Protein AF-A0A8T1F007-F1 (afdb_monomer_lite)

Radius of gyration: 17.82 Å; chains: 1; bounding box: 42×23×54 Å

Sequence (81 aa):
MFEYKGAQTSRTTKGQDAKSKITFGYNLVTFMKDVRLEEEYLCTGDMIEYMKMEQGAWLEMYLADKSSPERGLSALMRLVG

Secondary structure (DSSP, 8-state):
--------------SSSSTT--TTHHHHHHHHHHHHHTT----HHHHHHHHHHHHHHHHHHHHHTSSSHHHHHHHHHHHH-

Structure (mmCIF, N/CA/C/O backbone):
data_AF-A0A8T1F007-F1
#
_entry.id   AF-A0A8T1F007-F1
#
loop_
_atom_site.group_PDB
_atom_site.id
_atom_site.type_symbol
_atom_site.label_atom_id
_atom_site.label_alt_id
_atom_site.label_comp_id
_atom_site.label_asym_id
_atom_site.label_entity_id
_atom_site.label_seq_id
_atom_site.pdbx_PDB_ins_code
_atom_site.Cartn_x
_atom_site.Cartn_y
_atom_site.Cartn_z
_atom_site.occupancy
_atom_site.B_iso_or_equiv
_atom_site.auth_seq_id
_atom_site.auth_comp_id
_atom_site.auth_asym_id
_atom_site.auth_atom_id
_atom_site.pdbx_PDB_model_num
ATOM 1 N N . MET A 1 1 ? -31.014 -10.065 -37.416 1.00 34.97 1 MET A N 1
ATOM 2 C CA . MET A 1 1 ? -30.284 -10.743 -36.325 1.00 34.97 1 MET A CA 1
ATOM 3 C C . MET A 1 1 ? -28.811 -10.447 -36.560 1.00 34.97 1 MET A C 1
ATOM 5 O O . MET A 1 1 ? -28.278 -10.922 -37.549 1.00 34.97 1 MET A O 1
ATOM 9 N N . PHE A 1 2 ? -28.212 -9.532 -35.795 1.00 42.69 2 PHE A N 1
ATOM 10 C CA . PHE A 1 2 ? -26.807 -9.152 -35.982 1.00 42.69 2 PHE A CA 1
ATOM 11 C C . PHE A 1 2 ? -25.951 -9.975 -35.023 1.00 42.69 2 PHE A C 1
ATOM 13 O O . PHE A 1 2 ? -26.010 -9.782 -33.811 1.00 42.69 2 PHE A O 1
ATOM 20 N N . GLU A 1 3 ? -25.202 -10.927 -35.574 1.00 43.84 3 GLU A N 1
ATOM 21 C CA . GLU A 1 3 ? -24.229 -11.723 -34.833 1.00 43.84 3 GLU A CA 1
ATOM 22 C C . GLU A 1 3 ? -22.987 -10.872 -34.548 1.00 43.84 3 GLU A C 1
ATOM 24 O O . GLU A 1 3 ? -22.293 -10.409 -35.456 1.00 43.84 3 GLU A O 1
ATOM 29 N N . TYR A 1 4 ? -22.711 -10.643 -33.266 1.00 39.16 4 TYR A N 1
ATOM 30 C CA . TYR A 1 4 ? -21.522 -9.932 -32.818 1.00 39.16 4 TYR A CA 1
ATOM 31 C C . TYR A 1 4 ? -20.329 -10.894 -32.842 1.00 39.16 4 TYR A C 1
ATOM 33 O O . TYR A 1 4 ? -20.189 -11.764 -31.982 1.00 39.16 4 TYR A O 1
ATOM 41 N N . LYS A 1 5 ? -19.460 -10.757 -33.847 1.00 51.44 5 LYS A N 1
ATOM 42 C CA . LYS A 1 5 ? -18.224 -11.539 -33.966 1.00 51.44 5 LYS A CA 1
ATOM 43 C C . LYS A 1 5 ? -17.181 -10.957 -33.006 1.00 51.44 5 LYS A C 1
ATOM 45 O O . LYS A 1 5 ? -16.428 -10.052 -33.356 1.00 51.44 5 LYS A O 1
ATOM 50 N N . GLY A 1 6 ? -17.185 -11.441 -31.764 1.00 45.41 6 GLY A N 1
ATOM 51 C CA . GLY A 1 6 ? -16.194 -11.070 -30.755 1.00 45.41 6 GLY A CA 1
ATOM 52 C C . GLY A 1 6 ? -14.783 -11.381 -31.251 1.00 45.41 6 GLY A C 1
ATOM 53 O O . GLY A 1 6 ? -14.479 -12.519 -31.610 1.00 45.41 6 GLY A O 1
ATOM 54 N N . ALA A 1 7 ? -13.930 -10.359 -31.309 1.00 48.66 7 ALA A N 1
ATOM 55 C CA . ALA A 1 7 ? -12.530 -10.508 -31.668 1.00 48.66 7 ALA A CA 1
ATOM 56 C C . ALA A 1 7 ? -11.856 -11.485 -30.696 1.00 48.66 7 ALA A C 1
ATOM 58 O O . ALA A 1 7 ? -11.800 -11.233 -29.492 1.00 48.66 7 ALA A O 1
ATOM 59 N N . GLN A 1 8 ? -11.316 -12.585 -31.226 1.00 54.38 8 GLN A N 1
ATOM 60 C CA . GLN A 1 8 ? -10.334 -13.386 -30.510 1.00 54.38 8 GLN A CA 1
ATOM 61 C C . GLN A 1 8 ? -9.063 -12.554 -30.336 1.00 54.38 8 GLN A C 1
ATOM 63 O O . GLN A 1 8 ? -8.125 -12.628 -31.126 1.00 54.38 8 GLN A O 1
ATOM 68 N N . THR A 1 9 ? -9.019 -11.752 -29.281 1.00 49.34 9 THR A N 1
ATOM 69 C CA . THR A 1 9 ? -7.759 -11.275 -28.732 1.00 49.34 9 THR A CA 1
ATOM 70 C C . THR A 1 9 ? -7.316 -12.304 -27.704 1.00 49.34 9 THR A C 1
ATOM 72 O O . THR A 1 9 ? -7.551 -12.186 -26.504 1.00 49.34 9 THR A O 1
ATOM 75 N N . SER A 1 10 ? -6.643 -13.352 -28.182 1.00 51.56 10 SER A N 1
ATOM 76 C CA . SER A 1 10 ? -5.763 -14.143 -27.324 1.00 51.56 10 SER A CA 1
ATOM 77 C C . SER A 1 10 ? -4.588 -13.250 -26.912 1.00 51.56 10 SER A C 1
ATOM 79 O O . SER A 1 10 ? -3.476 -13.373 -27.425 1.00 51.56 10 SER A O 1
ATOM 81 N N . ARG A 1 11 ? -4.837 -12.301 -26.002 1.00 43.66 11 ARG A N 1
ATOM 82 C CA . ARG A 1 11 ? -3.781 -11.544 -25.337 1.00 43.66 11 ARG A CA 1
ATOM 83 C C . ARG A 1 11 ? -3.299 -12.386 -24.167 1.00 43.66 11 ARG A C 1
ATOM 85 O O . ARG A 1 11 ? -3.765 -12.248 -23.044 1.00 43.66 11 ARG A O 1
ATOM 92 N N . THR A 1 12 ? -2.413 -13.313 -24.515 1.00 47.91 12 THR A N 1
ATOM 93 C CA . THR A 1 12 ? -1.435 -13.996 -23.664 1.00 47.91 12 THR A CA 1
ATOM 94 C C . THR A 1 12 ? -1.479 -13.602 -22.185 1.00 47.91 12 THR A C 1
ATOM 96 O O . THR A 1 12 ? -0.854 -12.628 -21.771 1.00 47.91 12 THR A O 1
ATOM 99 N N . THR A 1 13 ? -2.095 -14.453 -21.368 1.00 49.72 13 THR A N 1
ATOM 100 C CA . THR A 1 13 ? -1.877 -14.572 -19.915 1.00 49.72 13 THR A CA 1
ATOM 101 C C . THR A 1 13 ? -0.508 -15.197 -19.588 1.00 49.72 13 THR A C 1
ATOM 103 O O . THR A 1 13 ? -0.326 -15.844 -18.563 1.00 49.72 13 THR A O 1
ATOM 106 N N . LYS A 1 14 ? 0.502 -15.008 -20.448 1.00 43.12 14 LYS A N 1
ATOM 107 C CA . LYS A 1 14 ? 1.891 -15.416 -20.195 1.00 43.12 14 LYS A CA 1
ATOM 108 C C . LYS A 1 14 ? 2.644 -14.226 -19.609 1.00 43.12 14 LYS A C 1
ATOM 110 O O . LYS A 1 14 ? 3.321 -13.502 -20.326 1.00 43.12 14 LYS A O 1
ATOM 115 N N . GLY A 1 15 ? 2.459 -13.992 -18.314 1.00 42.59 15 GLY A N 1
ATOM 116 C CA . GLY A 1 15 ? 3.182 -12.941 -17.589 1.00 42.59 15 GLY A CA 1
ATOM 117 C C . GLY A 1 15 ? 2.577 -12.537 -16.247 1.00 42.59 15 GLY A C 1
ATOM 118 O O . GLY A 1 15 ? 3.223 -11.820 -15.496 1.00 42.59 15 GLY A O 1
ATOM 119 N N . GLN A 1 16 ? 1.364 -12.994 -15.922 1.00 51.16 16 GLN A N 1
ATOM 120 C CA . GLN A 1 16 ? 0.724 -12.721 -14.626 1.00 51.16 16 GLN A CA 1
ATOM 121 C C . GLN A 1 16 ? 0.888 -13.865 -13.617 1.00 51.16 16 GLN A C 1
ATOM 123 O O . GLN A 1 16 ? 0.369 -13.792 -12.507 1.00 51.16 16 GLN A O 1
ATOM 128 N N . ASP A 1 17 ? 1.608 -14.918 -13.993 1.00 45.66 17 ASP A N 1
ATOM 129 C CA . ASP A 1 17 ? 1.737 -16.117 -13.184 1.00 45.66 17 ASP A CA 1
ATOM 130 C C . ASP A 1 17 ? 2.965 -16.000 -12.258 1.00 45.66 17 ASP A C 1
ATOM 132 O O . ASP A 1 17 ? 4.093 -15.783 -12.698 1.00 45.66 17 ASP A O 1
ATOM 136 N N . ALA A 1 18 ? 2.719 -16.112 -10.954 1.00 47.75 18 ALA A N 1
ATOM 137 C CA . ALA A 1 18 ? 3.671 -16.391 -9.872 1.00 47.75 18 ALA A CA 1
ATOM 138 C C . ALA A 1 18 ? 4.525 -15.275 -9.219 1.00 47.75 18 ALA A C 1
ATOM 140 O O . ALA A 1 18 ? 4.851 -15.450 -8.047 1.00 47.75 18 ALA A O 1
ATOM 141 N N . LYS A 1 19 ? 4.880 -14.140 -9.844 1.00 52.47 19 LYS A N 1
ATOM 142 C CA . LYS A 1 19 ? 5.891 -13.231 -9.227 1.00 52.47 19 LYS A CA 1
ATOM 143 C C . LYS A 1 19 ? 5.411 -12.258 -8.138 1.00 52.47 19 LYS A C 1
ATOM 145 O O . LYS A 1 19 ? 6.238 -11.733 -7.404 1.00 52.47 19 LYS A O 1
ATOM 150 N N . SER A 1 20 ? 4.108 -12.039 -7.979 1.00 54.00 20 SER A N 1
ATOM 151 C CA . SER A 1 20 ? 3.577 -11.081 -6.994 1.00 54.00 20 SER A CA 1
ATOM 152 C C . SER A 1 20 ? 2.348 -11.618 -6.263 1.00 54.00 20 SER A C 1
ATOM 154 O O . SER A 1 20 ? 1.342 -10.924 -6.123 1.00 54.00 20 SER A O 1
ATOM 156 N N . LYS A 1 21 ? 2.390 -12.878 -5.812 1.00 59.72 21 LYS A N 1
ATOM 157 C CA . LYS A 1 21 ? 1.436 -13.327 -4.791 1.00 59.72 21 LYS A CA 1
ATOM 158 C C . LYS A 1 21 ? 1.763 -12.573 -3.507 1.00 59.72 21 LYS A C 1
ATOM 160 O O . LYS A 1 21 ? 2.789 -12.827 -2.887 1.00 59.72 21 LYS A O 1
ATOM 165 N N . ILE A 1 22 ? 0.909 -11.626 -3.142 1.00 63.88 22 ILE A N 1
ATOM 166 C CA . ILE A 1 22 ? 0.961 -10.972 -1.838 1.00 63.88 22 ILE A CA 1
ATOM 167 C C . ILE A 1 22 ? 0.661 -12.039 -0.790 1.00 63.88 22 ILE A C 1
ATOM 169 O O . ILE A 1 22 ? -0.476 -12.479 -0.637 1.00 63.88 22 ILE A O 1
ATOM 173 N N . THR A 1 23 ? 1.698 -12.493 -0.099 1.00 69.62 23 THR A N 1
ATOM 174 C CA . THR A 1 23 ? 1.597 -13.509 0.956 1.00 69.62 23 THR A CA 1
ATOM 175 C C . THR A 1 23 ? 1.071 -12.934 2.269 1.00 69.62 23 THR A C 1
ATOM 177 O O . THR A 1 23 ? 0.624 -13.686 3.125 1.00 69.62 23 THR A O 1
ATOM 180 N N . PHE A 1 24 ? 1.068 -11.607 2.413 1.00 73.38 24 PHE A N 1
ATOM 181 C CA . PHE A 1 24 ? 0.675 -10.889 3.627 1.00 73.38 24 PHE A CA 1
ATOM 182 C C . PHE A 1 24 ? -0.697 -10.206 3.520 1.00 73.38 24 PHE A C 1
ATOM 184 O O . PHE A 1 24 ? -1.062 -9.413 4.382 1.00 73.38 24 PHE A O 1
ATOM 191 N N . GLY A 1 25 ? -1.482 -10.493 2.477 1.00 77.00 25 GLY A N 1
ATOM 192 C CA . GLY A 1 25 ? -2.761 -9.810 2.239 1.00 77.00 25 GLY A CA 1
ATOM 193 C C . GLY A 1 25 ? -3.745 -10.024 3.388 1.00 77.00 25 GLY A C 1
ATOM 194 O O . GLY A 1 25 ? -4.487 -9.120 3.750 1.00 77.00 25 GLY A O 1
ATOM 195 N N . TYR A 1 26 ? -3.678 -11.196 4.025 1.00 81.19 26 TYR A N 1
ATOM 196 C CA . TYR A 1 26 ? -4.415 -11.492 5.249 1.00 81.19 26 TYR A CA 1
ATOM 197 C C . TYR A 1 26 ? -4.007 -10.583 6.421 1.00 81.19 26 TYR A C 1
ATOM 199 O O . TYR A 1 26 ? -4.872 -10.058 7.121 1.00 81.19 26 TYR A O 1
ATOM 207 N N . ASN A 1 27 ? -2.705 -10.354 6.605 1.00 81.75 27 ASN A N 1
ATOM 208 C CA . ASN A 1 27 ? -2.175 -9.504 7.673 1.00 81.75 27 ASN A CA 1
ATOM 209 C C . ASN A 1 27 ? -2.564 -8.040 7.448 1.00 81.75 27 ASN A C 1
ATOM 211 O O . ASN A 1 27 ? -3.045 -7.392 8.370 1.00 81.75 27 ASN A O 1
ATOM 215 N N . LEU A 1 28 ? -2.472 -7.561 6.201 1.00 82.44 28 LEU A N 1
ATOM 216 C CA . LEU A 1 28 ? -2.941 -6.228 5.832 1.00 82.44 28 LEU A CA 1
ATOM 217 C C . LEU A 1 28 ? -4.432 -6.064 6.146 1.00 82.44 28 LEU A C 1
ATOM 219 O O . LEU A 1 28 ? -4.805 -5.127 6.834 1.00 82.44 28 LEU A O 1
ATOM 223 N N . VAL A 1 29 ? -5.288 -6.993 5.711 1.00 81.81 29 VAL A N 1
ATOM 224 C CA . VAL A 1 29 ? -6.734 -6.930 5.999 1.00 81.81 29 VAL A CA 1
ATOM 225 C C . VAL A 1 29 ? -7.018 -6.977 7.502 1.00 81.81 29 VAL A C 1
ATOM 227 O O . VAL A 1 29 ? -7.975 -6.356 7.959 1.00 81.81 29 VAL A O 1
ATOM 230 N N . THR A 1 30 ? -6.208 -7.703 8.273 1.00 86.00 30 THR A N 1
ATOM 231 C CA . THR A 1 30 ? -6.325 -7.758 9.735 1.00 86.00 30 THR A CA 1
ATOM 232 C C . THR A 1 30 ? -5.993 -6.403 10.352 1.00 86.00 30 THR A C 1
ATOM 234 O O . THR A 1 30 ? -6.825 -5.872 11.077 1.00 86.00 30 THR A O 1
ATOM 237 N N . PHE A 1 31 ? -4.870 -5.790 9.968 1.00 83.88 31 PHE A N 1
ATOM 238 C CA . PHE A 1 31 ? -4.511 -4.423 10.358 1.00 83.88 31 PHE A CA 1
ATOM 239 C C . PHE A 1 31 ? -5.605 -3.411 9.985 1.00 83.88 31 PHE A C 1
ATOM 241 O O . PHE A 1 31 ? -6.048 -2.632 10.820 1.00 83.88 31 PHE A O 1
ATOM 248 N N . MET A 1 32 ? -6.134 -3.479 8.757 1.00 85.25 32 MET A N 1
ATOM 249 C CA . MET A 1 32 ? -7.205 -2.581 8.312 1.00 85.25 32 MET A CA 1
ATOM 250 C C . MET A 1 32 ? -8.481 -2.711 9.158 1.00 85.25 32 MET A C 1
ATOM 252 O O . MET A 1 32 ? -9.228 -1.744 9.297 1.00 85.25 32 MET A O 1
ATOM 256 N N . LYS A 1 33 ? -8.782 -3.912 9.665 1.00 84.06 33 LYS A N 1
ATOM 257 C CA . LYS A 1 33 ? -9.933 -4.144 10.548 1.00 84.06 33 LYS A CA 1
ATOM 258 C C . LYS A 1 33 ? -9.668 -3.648 11.963 1.00 84.06 33 LYS A C 1
ATOM 260 O O . LYS A 1 33 ? -10.595 -3.124 12.563 1.00 84.06 33 LYS A O 1
ATOM 265 N N . ASP A 1 34 ? -8.444 -3.812 12.448 1.00 85.31 34 ASP A N 1
ATOM 266 C CA . ASP A 1 34 ? -8.013 -3.398 13.783 1.00 85.31 34 ASP A CA 1
ATOM 267 C C . ASP A 1 34 ? -8.078 -1.870 13.928 1.00 85.31 34 ASP A C 1
ATOM 269 O O . ASP A 1 34 ? -8.817 -1.363 14.762 1.00 85.31 34 ASP A O 1
ATOM 273 N N . VAL A 1 35 ? -7.479 -1.130 12.987 1.00 81.19 35 VAL A N 1
ATOM 274 C CA . VAL A 1 35 ? -7.513 0.348 12.962 1.00 81.19 35 VAL A CA 1
ATOM 275 C C . VAL A 1 35 ? -8.947 0.888 12.876 1.00 81.19 35 VAL A C 1
ATOM 277 O O . VAL A 1 35 ? -9.309 1.848 13.549 1.00 81.19 35 VAL A O 1
ATOM 280 N N . ARG A 1 36 ? -9.814 0.240 12.081 1.00 80.56 36 ARG A N 1
ATOM 281 C CA . ARG A 1 36 ? -11.238 0.616 11.992 1.00 80.56 36 ARG A CA 1
ATOM 282 C C . ARG A 1 36 ? -12.021 0.303 13.267 1.00 80.56 36 ARG A C 1
ATOM 284 O O . ARG A 1 36 ? -13.047 0.934 13.499 1.00 80.56 36 ARG A O 1
ATOM 291 N N . LEU A 1 37 ? -11.596 -0.700 14.033 1.00 82.12 37 LEU A N 1
ATOM 292 C CA . LEU A 1 37 ? -12.207 -1.066 15.309 1.00 82.12 37 LEU A CA 1
ATOM 293 C C . LEU A 1 37 ? -11.807 -0.078 16.413 1.00 82.12 37 LEU A C 1
ATOM 295 O O . LEU A 1 37 ? -12.609 0.188 17.303 1.00 82.12 37 LEU A O 1
ATOM 299 N N . GLU A 1 38 ? -10.615 0.509 16.316 1.00 79.94 38 GLU A N 1
ATOM 300 C CA . GLU A 1 38 ? -10.142 1.578 17.204 1.00 79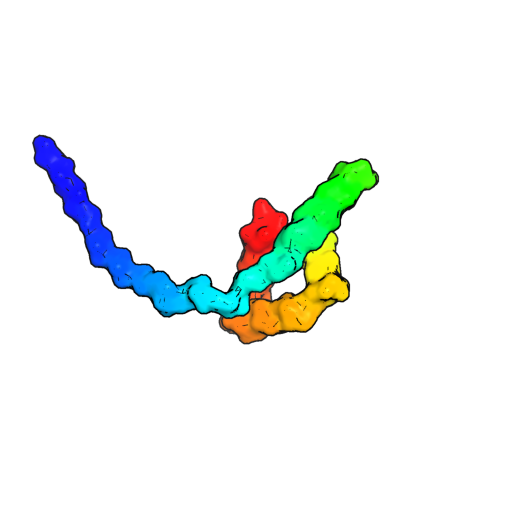.94 38 GLU A CA 1
ATOM 301 C C . GLU A 1 38 ? -10.723 2.971 16.862 1.00 79.94 38 GLU A C 1
ATOM 303 O O . GLU A 1 38 ? -10.274 3.976 17.407 1.00 79.94 38 GLU A O 1
ATOM 308 N N . GLU A 1 39 ? -11.755 3.045 16.002 1.00 68.44 39 GLU A N 1
ATOM 309 C CA . GLU A 1 39 ? -12.405 4.284 15.516 1.00 68.44 39 GLU A CA 1
ATOM 310 C C . GLU A 1 39 ? -11.437 5.262 14.811 1.00 68.44 39 GLU A C 1
ATOM 312 O O . GLU A 1 39 ? -11.746 6.443 14.627 1.00 68.44 39 GLU A O 1
ATOM 317 N N . GLU A 1 40 ?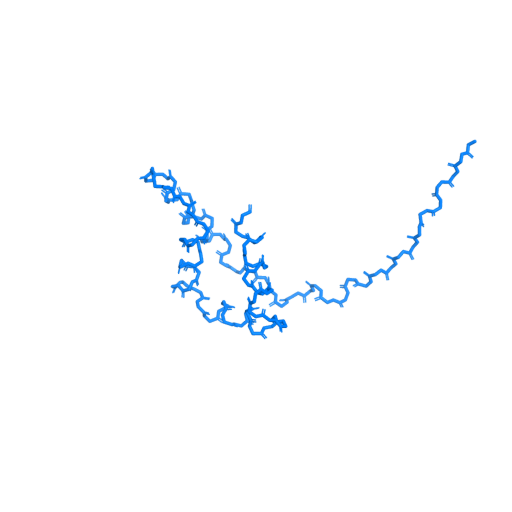 -10.269 4.786 14.370 1.00 71.88 40 GLU A N 1
ATOM 318 C CA . GLU A 1 40 ? -9.290 5.609 13.669 1.00 71.88 40 GLU A CA 1
ATOM 319 C C . GLU A 1 40 ? -9.540 5.599 12.150 1.00 71.88 40 GLU A C 1
ATOM 321 O O . GLU A 1 40 ? -9.917 4.595 11.530 1.00 71.88 40 GLU A O 1
ATOM 326 N N . TYR A 1 41 ? -9.353 6.759 11.514 1.00 77.81 41 TYR A N 1
ATOM 327 C CA . TYR A 1 41 ? -9.481 6.889 10.067 1.00 77.81 41 TYR A CA 1
ATOM 328 C C . TYR A 1 41 ? -8.298 6.222 9.375 1.00 77.81 41 TYR A C 1
ATOM 330 O O . TYR A 1 41 ? -7.237 6.814 9.231 1.00 77.81 41 TYR A O 1
ATOM 338 N N . LEU A 1 42 ? -8.524 5.016 8.865 1.00 80.50 42 LEU A N 1
ATOM 339 C CA . LEU A 1 42 ? -7.538 4.307 8.065 1.00 80.50 42 LEU A CA 1
ATOM 340 C C . LEU A 1 42 ? -7.358 4.969 6.689 1.00 80.50 42 LEU A C 1
ATOM 342 O O . LEU A 1 42 ? -8.232 4.873 5.816 1.00 80.50 42 LEU A O 1
ATOM 346 N N . CYS A 1 43 ? -6.203 5.589 6.472 1.00 83.56 43 CYS A N 1
ATOM 347 C CA . CYS A 1 43 ? -5.810 6.161 5.195 1.00 83.56 43 CYS A CA 1
ATOM 348 C C . CYS A 1 43 ? -4.868 5.232 4.410 1.00 83.56 43 CYS A C 1
ATOM 350 O O . CYS A 1 43 ? -4.250 4.299 4.924 1.00 83.56 43 CYS A O 1
ATOM 352 N N . THR A 1 44 ? -4.738 5.496 3.109 1.00 78.69 44 THR A N 1
ATOM 353 C CA . THR A 1 44 ? -3.803 4.787 2.220 1.00 78.69 44 THR A CA 1
ATOM 354 C C . THR A 1 44 ? -2.352 4.892 2.711 1.00 78.69 44 THR A C 1
ATOM 356 O O . THR A 1 44 ? -1.559 3.983 2.474 1.00 78.69 44 THR A O 1
ATOM 359 N N . GLY A 1 45 ? -2.006 5.993 3.388 1.00 82.31 45 GLY A N 1
ATOM 360 C CA . GLY A 1 45 ? -0.694 6.206 4.000 1.00 82.31 45 GLY A CA 1
ATOM 361 C C . GLY A 1 45 ? -0.389 5.170 5.078 1.00 82.31 45 GLY A C 1
ATOM 362 O O . GLY A 1 45 ? 0.650 4.521 4.991 1.00 82.31 45 GLY A O 1
ATOM 363 N N . ASP A 1 46 ? -1.332 4.935 5.990 1.00 83.56 46 ASP A N 1
ATOM 364 C CA . ASP A 1 46 ? -1.184 3.990 7.107 1.00 83.56 46 ASP A CA 1
ATOM 365 C C . ASP A 1 46 ? -1.001 2.557 6.599 1.00 83.56 46 ASP A C 1
ATOM 367 O O . ASP A 1 46 ? -0.159 1.802 7.078 1.00 83.56 46 ASP A O 1
ATOM 371 N N . MET A 1 47 ? -1.738 2.188 5.546 1.00 84.00 47 MET A N 1
ATOM 372 C CA . MET A 1 47 ? -1.593 0.878 4.907 1.00 84.00 47 MET A CA 1
ATOM 373 C C . MET A 1 47 ? -0.211 0.702 4.259 1.00 84.00 47 MET A C 1
ATOM 375 O O . MET A 1 47 ? 0.383 -0.373 4.348 1.00 84.00 47 MET A O 1
ATOM 379 N N . ILE A 1 48 ? 0.321 1.746 3.613 1.00 82.81 48 ILE A N 1
ATOM 380 C CA . ILE A 1 48 ? 1.666 1.720 3.017 1.00 82.81 48 ILE A CA 1
ATOM 381 C C . ILE A 1 48 ? 2.745 1.702 4.106 1.00 82.81 48 ILE A C 1
ATOM 383 O O . ILE A 1 48 ? 3.763 1.028 3.944 1.00 82.81 48 ILE A O 1
ATOM 387 N N . GLU A 1 49 ? 2.549 2.427 5.204 1.00 86.06 49 GLU A N 1
ATOM 388 C CA . GLU A 1 49 ? 3.458 2.425 6.349 1.00 86.06 49 GLU A CA 1
ATOM 389 C C . GLU A 1 49 ? 3.514 1.048 7.015 1.00 86.06 49 GLU A C 1
ATOM 391 O O . GLU A 1 49 ? 4.604 0.498 7.181 1.00 86.06 49 GLU A O 1
ATOM 396 N N . TYR A 1 50 ? 2.358 0.424 7.247 1.00 85.88 50 TYR A N 1
ATOM 397 C CA . TYR A 1 50 ? 2.273 -0.959 7.710 1.00 85.88 50 TYR A CA 1
ATOM 398 C C . TYR A 1 50 ? 3.022 -1.923 6.775 1.00 85.88 50 TYR A C 1
ATOM 400 O O . TYR A 1 50 ? 3.829 -2.737 7.224 1.00 85.88 50 TYR A O 1
ATOM 408 N N . MET A 1 51 ? 2.835 -1.794 5.455 1.00 83.94 51 MET A N 1
ATOM 409 C CA . MET A 1 51 ? 3.573 -2.605 4.476 1.00 83.94 51 MET A CA 1
ATOM 410 C C . MET A 1 51 ? 5.089 -2.394 4.543 1.00 83.94 51 MET A C 1
ATOM 412 O O . MET A 1 51 ? 5.836 -3.355 4.365 1.00 83.94 51 MET A O 1
ATOM 416 N N . LYS A 1 52 ? 5.557 -1.162 4.783 1.00 84.81 52 LYS A N 1
ATOM 417 C CA . LYS A 1 52 ? 6.989 -0.872 4.953 1.00 84.81 52 LYS A CA 1
ATOM 418 C C . LYS A 1 52 ? 7.549 -1.539 6.206 1.00 84.81 52 LYS A C 1
ATOM 420 O O . LYS A 1 52 ? 8.649 -2.083 6.136 1.00 84.81 52 LYS A O 1
ATOM 425 N N . MET A 1 53 ? 6.808 -1.502 7.314 1.00 83.69 53 MET A N 1
ATOM 426 C CA . MET A 1 53 ? 7.241 -2.086 8.587 1.00 83.69 53 MET A CA 1
ATOM 427 C C . MET A 1 53 ? 7.249 -3.615 8.547 1.00 83.69 53 MET A C 1
ATOM 429 O O . MET A 1 53 ? 8.245 -4.236 8.906 1.00 83.69 53 MET A O 1
ATOM 433 N N . GLU A 1 54 ? 6.164 -4.223 8.071 1.00 81.19 54 GLU A N 1
ATOM 434 C CA . GLU A 1 54 ? 5.983 -5.674 8.127 1.00 81.19 54 GLU A CA 1
ATOM 435 C C . GLU A 1 54 ? 6.660 -6.388 6.944 1.00 81.19 54 GLU A C 1
ATOM 437 O O . GLU A 1 54 ? 7.105 -7.527 7.069 1.00 81.19 54 GLU A O 1
ATOM 442 N N . GLN A 1 55 ? 6.707 -5.754 5.764 1.00 78.38 55 GLN A N 1
ATOM 443 C CA . GLN A 1 55 ? 7.056 -6.398 4.487 1.00 78.38 55 GLN A CA 1
ATOM 444 C C . GLN A 1 55 ? 7.909 -5.498 3.573 1.00 78.38 55 GLN A C 1
ATOM 446 O O . GLN A 1 55 ? 7.790 -5.548 2.344 1.00 78.38 55 GLN A O 1
ATOM 451 N N . GLY A 1 56 ? 8.807 -4.693 4.154 1.00 80.69 56 GLY A N 1
ATOM 452 C CA . GLY A 1 56 ? 9.654 -3.744 3.418 1.00 80.69 56 GLY A CA 1
ATOM 453 C C . GLY A 1 56 ? 10.433 -4.370 2.254 1.00 80.69 56 GLY A C 1
ATOM 454 O O . GLY A 1 56 ? 10.412 -3.838 1.150 1.00 80.69 56 GLY A O 1
ATOM 455 N N . ALA A 1 57 ? 11.015 -5.560 2.442 1.00 82.50 57 ALA A N 1
ATOM 456 C CA . ALA A 1 57 ? 11.747 -6.263 1.381 1.00 82.50 57 ALA A CA 1
ATOM 457 C C . ALA A 1 57 ? 10.851 -6.670 0.194 1.00 82.50 57 ALA A C 1
ATOM 459 O O . ALA A 1 57 ? 11.274 -6.619 -0.964 1.00 82.50 57 ALA A O 1
ATOM 460 N N . TRP A 1 58 ? 9.598 -7.057 0.461 1.00 83.44 58 TRP A N 1
ATOM 461 C CA . TRP A 1 58 ? 8.628 -7.322 -0.602 1.00 83.44 58 TRP A CA 1
ATOM 462 C C . TRP A 1 58 ? 8.240 -6.027 -1.313 1.00 83.44 58 TRP A C 1
ATOM 464 O O . TRP A 1 58 ? 8.164 -6.010 -2.540 1.00 83.44 58 TRP A O 1
ATOM 474 N N . LEU A 1 59 ? 8.032 -4.941 -0.561 1.00 81.56 59 LEU A N 1
ATOM 475 C CA . LEU A 1 59 ? 7.665 -3.638 -1.112 1.00 81.56 59 LEU A CA 1
ATOM 476 C C . LEU A 1 59 ? 8.764 -3.082 -2.025 1.00 81.56 59 LEU A C 1
ATOM 478 O O . LEU A 1 59 ? 8.472 -2.616 -3.124 1.00 81.56 59 LEU A O 1
ATOM 482 N N . GLU A 1 60 ? 10.023 -3.183 -1.604 1.00 83.25 60 GLU A N 1
ATOM 483 C CA . GLU A 1 60 ? 11.187 -2.791 -2.400 1.00 83.25 60 GLU A CA 1
ATOM 484 C C . GLU A 1 60 ? 11.286 -3.608 -3.688 1.00 83.25 60 GLU A C 1
ATOM 486 O O . GLU A 1 60 ? 11.418 -3.035 -4.769 1.00 83.25 60 GLU A O 1
ATOM 491 N N . MET A 1 61 ? 11.139 -4.934 -3.607 1.00 82.81 61 MET A N 1
ATOM 492 C CA . MET A 1 61 ? 11.138 -5.806 -4.785 1.00 82.81 6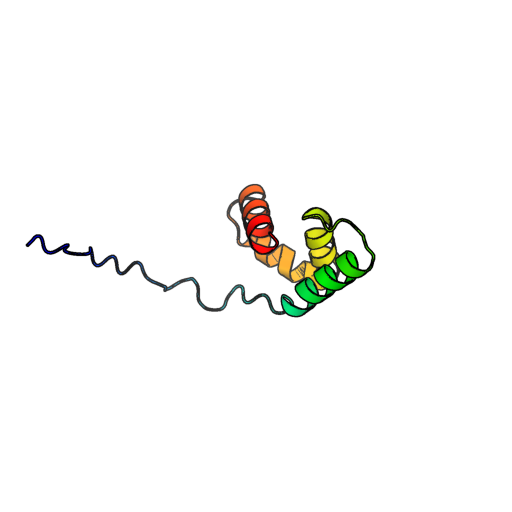1 MET A CA 1
ATOM 493 C C . MET A 1 61 ? 9.968 -5.492 -5.728 1.00 82.81 61 MET A C 1
ATOM 495 O O . MET A 1 61 ? 10.138 -5.437 -6.947 1.00 82.81 61 MET A O 1
ATOM 499 N N . TYR A 1 62 ? 8.781 -5.261 -5.165 1.00 80.88 62 TYR A N 1
ATOM 500 C CA . TYR A 1 62 ? 7.575 -4.934 -5.915 1.00 80.88 62 TYR A CA 1
ATOM 501 C C . TYR A 1 62 ? 7.699 -3.592 -6.638 1.00 80.88 62 TYR A C 1
ATOM 503 O O . TYR A 1 62 ? 7.238 -3.481 -7.773 1.00 80.88 62 TYR A O 1
ATOM 511 N N . LEU A 1 63 ? 8.319 -2.589 -6.007 1.00 80.69 63 LEU A N 1
ATOM 512 C CA . LEU A 1 63 ? 8.562 -1.270 -6.594 1.00 80.69 63 LEU A CA 1
ATOM 513 C C . LEU A 1 63 ? 9.710 -1.283 -7.609 1.00 80.69 63 LEU A C 1
ATOM 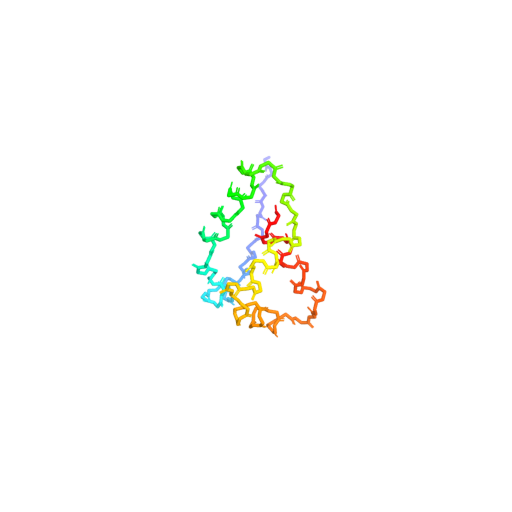515 O O . LEU A 1 63 ? 9.590 -0.629 -8.642 1.00 80.69 63 LEU A O 1
ATOM 519 N N . ALA A 1 64 ? 10.775 -2.050 -7.363 1.00 81.19 64 ALA A N 1
ATOM 520 C CA . ALA A 1 64 ? 11.908 -2.196 -8.281 1.00 81.19 64 ALA A CA 1
ATOM 521 C C . ALA A 1 64 ? 11.512 -2.843 -9.621 1.00 81.19 64 ALA A C 1
ATOM 523 O O . ALA A 1 64 ? 12.117 -2.564 -10.654 1.00 81.19 64 ALA A O 1
ATOM 524 N N . ASP A 1 65 ? 10.469 -3.676 -9.620 1.00 78.56 65 ASP A N 1
ATOM 525 C CA . ASP A 1 65 ? 9.870 -4.259 -10.827 1.00 78.56 65 ASP A CA 1
ATOM 526 C C . ASP A 1 65 ? 9.080 -3.231 -11.668 1.00 78.56 65 ASP A C 1
ATOM 528 O O . ASP A 1 65 ? 8.770 -3.465 -12.840 1.00 78.56 65 ASP A O 1
ATOM 532 N N . LYS A 1 66 ? 8.735 -2.065 -11.107 1.00 79.19 66 LYS A N 1
ATOM 533 C CA . LYS A 1 66 ? 7.941 -1.047 -11.807 1.00 79.19 66 LYS A CA 1
ATOM 534 C C . LYS A 1 66 ? 8.842 -0.098 -12.576 1.00 79.19 66 LYS A C 1
ATOM 536 O O . LYS A 1 66 ? 9.849 0.386 -12.084 1.00 79.19 66 LYS A O 1
ATOM 541 N N . SER A 1 67 ? 8.415 0.243 -13.792 1.00 77.12 67 SER A N 1
ATOM 542 C CA . SER A 1 67 ? 9.190 1.118 -14.680 1.00 77.12 67 SER A CA 1
ATOM 543 C C . SER A 1 67 ? 9.389 2.541 -14.142 1.00 77.12 67 SER A C 1
ATOM 545 O O . SER A 1 67 ? 10.249 3.245 -14.654 1.00 77.12 67 SER A O 1
ATOM 547 N N . SER A 1 68 ? 8.583 2.990 -13.170 1.00 78.31 68 SER A N 1
ATOM 548 C CA . SER A 1 68 ? 8.827 4.242 -12.447 1.00 78.31 68 SER A CA 1
ATOM 549 C C . SER A 1 68 ? 8.253 4.200 -11.024 1.00 78.31 68 SER A C 1
ATOM 551 O O . SER A 1 68 ? 7.285 3.463 -10.777 1.00 78.31 68 SER A O 1
ATOM 553 N N . PRO A 1 69 ? 8.789 5.022 -10.102 1.00 73.31 69 PRO A N 1
ATOM 554 C CA . PRO A 1 69 ? 8.258 5.169 -8.751 1.00 73.31 69 PRO A CA 1
ATOM 555 C C . PRO A 1 69 ? 6.793 5.619 -8.728 1.00 73.31 69 PRO A C 1
ATOM 557 O O . PRO A 1 69 ? 6.015 5.073 -7.948 1.00 73.31 69 PRO A O 1
ATOM 560 N N . GLU A 1 70 ? 6.371 6.542 -9.608 1.00 76.88 70 GLU A N 1
ATOM 561 C CA . GLU A 1 70 ? 4.967 6.990 -9.622 1.00 76.88 70 GLU A CA 1
ATOM 562 C C . GLU A 1 70 ? 4.023 5.871 -10.065 1.00 76.88 70 GLU A C 1
ATOM 564 O O . GLU A 1 70 ? 2.932 5.714 -9.514 1.00 76.88 70 GLU A O 1
ATOM 569 N N . ARG A 1 71 ? 4.446 5.043 -11.031 1.00 75.81 71 ARG A N 1
ATOM 570 C CA . ARG A 1 71 ? 3.672 3.870 -11.463 1.00 75.81 71 ARG A CA 1
ATOM 571 C C . ARG A 1 71 ? 3.608 2.806 -10.373 1.00 75.81 71 ARG A C 1
ATOM 573 O O . ARG A 1 71 ? 2.576 2.151 -10.242 1.00 75.81 71 ARG A O 1
ATOM 580 N N . GLY A 1 72 ? 4.677 2.645 -9.594 1.00 81.31 72 GLY A N 1
ATOM 581 C CA . GLY A 1 72 ? 4.686 1.760 -8.434 1.00 81.31 72 GLY A CA 1
ATOM 582 C C . GLY A 1 72 ? 3.758 2.237 -7.328 1.00 81.31 72 GLY A C 1
ATOM 583 O O . GLY A 1 72 ? 2.933 1.456 -6.856 1.00 81.31 72 GLY A O 1
ATOM 584 N N . LEU A 1 73 ? 3.798 3.528 -7.001 1.00 77.19 73 LEU A N 1
ATOM 585 C CA . LEU A 1 73 ? 2.900 4.123 -6.019 1.00 77.19 73 LEU A CA 1
ATOM 586 C C . LEU A 1 73 ? 1.434 4.049 -6.472 1.00 77.19 73 LEU A C 1
ATOM 588 O O . LEU A 1 73 ? 0.580 3.622 -5.705 1.00 77.19 73 LEU A O 1
ATOM 592 N N . SER A 1 74 ? 1.137 4.371 -7.734 1.00 79.19 74 SER A N 1
ATOM 593 C CA . SER A 1 74 ? -0.218 4.250 -8.290 1.00 79.19 74 SER A CA 1
ATOM 594 C C . SER A 1 74 ? -0.730 2.803 -8.264 1.00 79.19 74 SER A C 1
ATOM 596 O O . SER A 1 74 ? -1.894 2.558 -7.945 1.00 79.19 74 SER A O 1
ATOM 598 N N . ALA A 1 75 ? 0.136 1.827 -8.553 1.00 79.69 75 ALA A N 1
ATOM 599 C CA . ALA A 1 75 ? -0.215 0.414 -8.452 1.00 79.69 75 ALA A CA 1
AT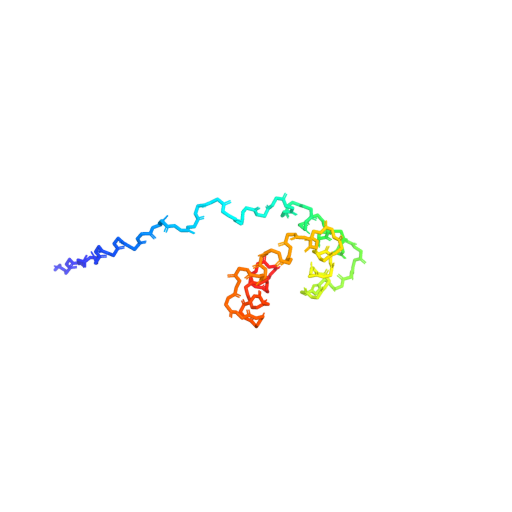OM 600 C C . ALA A 1 75 ? -0.453 -0.027 -6.999 1.00 79.69 75 ALA A C 1
ATOM 602 O O . ALA A 1 75 ? -1.359 -0.822 -6.770 1.00 79.69 75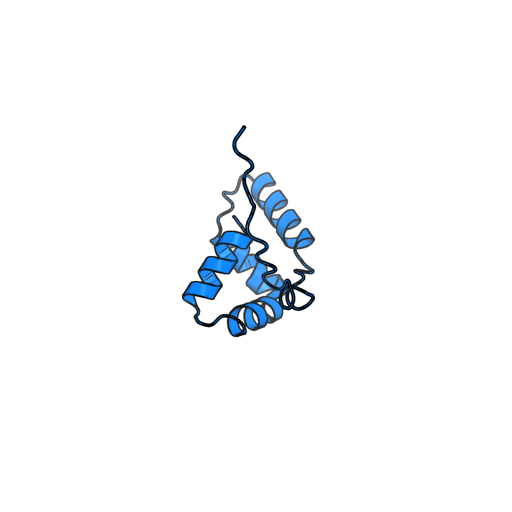 ALA A O 1
ATOM 603 N N . LEU A 1 76 ? 0.316 0.494 -6.033 1.00 79.19 76 LEU A N 1
ATOM 604 C CA . LEU A 1 76 ? 0.087 0.260 -4.603 1.00 79.19 76 LEU A CA 1
ATOM 605 C C . LEU A 1 76 ? -1.243 0.853 -4.142 1.00 79.19 76 LEU A C 1
ATOM 607 O O . LEU A 1 76 ? -2.007 0.157 -3.488 1.00 79.19 76 LEU A O 1
ATOM 611 N N . MET A 1 77 ? -1.568 2.088 -4.537 1.00 79.00 77 MET A N 1
ATOM 612 C CA . MET A 1 77 ? -2.843 2.721 -4.174 1.00 79.00 77 MET A CA 1
ATOM 613 C C . MET A 1 77 ? -4.049 1.891 -4.631 1.00 79.00 77 MET A C 1
ATOM 615 O O . MET A 1 77 ? -4.998 1.732 -3.878 1.00 79.00 77 MET A O 1
ATOM 619 N N . ARG A 1 78 ? -3.990 1.308 -5.835 1.00 77.62 78 ARG A N 1
ATOM 620 C CA . ARG A 1 78 ? -5.040 0.419 -6.374 1.00 77.62 78 ARG A CA 1
ATOM 621 C C . ARG A 1 78 ? -5.103 -0.958 -5.714 1.00 77.62 78 ARG A C 1
ATOM 623 O O . ARG A 1 78 ? -6.007 -1.731 -6.007 1.00 77.62 78 ARG A O 1
ATOM 630 N N . LEU A 1 79 ? -4.073 -1.312 -4.959 1.00 74.44 79 LEU A N 1
ATOM 631 C CA . LEU A 1 79 ? -3.970 -2.590 -4.276 1.00 74.44 79 LEU A CA 1
ATOM 632 C C . LEU A 1 79 ? -4.569 -2.520 -2.869 1.00 74.44 79 LEU A C 1
ATOM 634 O O . LEU A 1 79 ? -5.037 -3.532 -2.356 1.00 74.44 79 LEU A O 1
ATOM 638 N N . VAL A 1 80 ? -4.523 -1.334 -2.263 1.00 71.31 80 VAL A N 1
ATOM 639 C CA . VAL A 1 80 ? -4.990 -1.080 -0.896 1.00 71.31 80 VAL A CA 1
ATOM 640 C C . VAL A 1 80 ? -6.342 -0.359 -0.826 1.00 71.31 80 VAL A C 1
ATOM 642 O O . VAL A 1 80 ? -7.001 -0.434 0.207 1.00 71.31 80 VAL A O 1
ATOM 645 N N . GLY A 1 81 ? -6.755 0.331 -1.896 1.00 61.06 81 GLY A N 1
ATOM 646 C CA . GLY A 1 81 ? -8.053 1.009 -2.027 1.00 61.06 81 GLY A CA 1
ATOM 647 C C . GLY A 1 81 ? -8.979 0.308 -3.006 1.00 61.06 81 GLY A C 1
ATOM 648 O O . GLY A 1 81 ? -10.197 0.299 -2.728 1.00 61.06 81 GLY A O 1
#

Organism: NCBI:txid29920

pLDDT: mean 71.26, std 14.95, range [34.97, 86.06]

Foldseek 3Di:
DDDDPDDPPPPDPPPPPDDDPPPCVVVLVVVVVVCVVVVHDDDLVVSVVVCCVPPVVSLVVQCVPDPDNVRSVVVSSVVND